Protein AF-A0A3R8S3R2-F1 (afdb_monomer_lite)

Organism: NCBI:txid940136

Radius of gyration: 16.94 Å; chains: 1; bounding box: 56×28×41 Å

Structure (mmCIF, N/CA/C/O backbone):
data_AF-A0A3R8S3R2-F1
#
_entry.id   AF-A0A3R8S3R2-F1
#
loop_
_atom_site.group_PDB
_atom_site.id
_atom_site.type_symbol
_atom_site.label_atom_id
_atom_site.label_alt_id
_atom_site.label_comp_id
_atom_site.label_asym_id
_atom_site.label_entity_id
_atom_site.label_seq_id
_atom_site.pdbx_PDB_ins_code
_atom_site.Cartn_x
_atom_site.Cartn_y
_atom_site.Cartn_z
_atom_site.occupancy
_atom_site.B_iso_or_equiv
_atom_site.auth_seq_id
_atom_site.auth_comp_id
_atom_site.auth_asym_id
_atom_site.auth_atom_id
_atom_site.pdbx_PDB_model_num
ATOM 1 N N . MET A 1 1 ? 36.656 -16.051 -21.877 1.00 55.03 1 MET A N 1
ATOM 2 C CA . MET A 1 1 ? 35.797 -15.821 -20.695 1.00 55.03 1 MET A CA 1
ATOM 3 C C . MET A 1 1 ? 34.402 -15.513 -21.205 1.00 55.03 1 MET A C 1
ATOM 5 O O . MET A 1 1 ? 34.256 -14.566 -21.962 1.00 55.03 1 MET A O 1
ATOM 9 N N . VAL A 1 2 ? 33.413 -16.350 -20.889 1.00 58.91 2 VAL A N 1
ATOM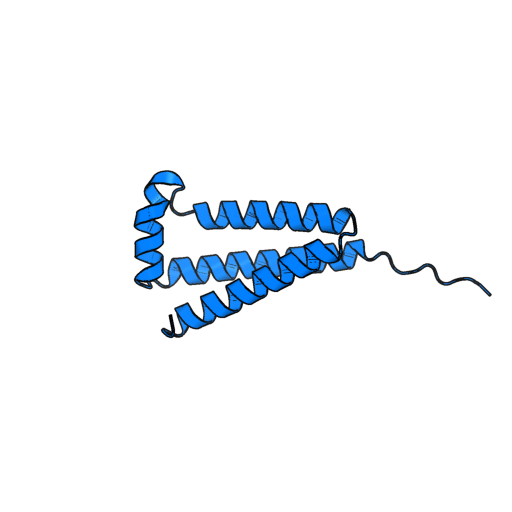 10 C CA . VAL A 1 2 ? 32.004 -16.060 -21.199 1.00 58.91 2 VAL A CA 1
ATOM 11 C C . VAL A 1 2 ? 31.536 -15.026 -20.179 1.00 58.91 2 VAL A C 1
ATOM 13 O O . VAL A 1 2 ? 31.595 -15.292 -18.982 1.00 58.91 2 VAL A O 1
ATOM 16 N N . SER A 1 3 ? 31.150 -13.835 -20.639 1.00 65.31 3 SER A N 1
ATOM 17 C CA . SER A 1 3 ? 30.537 -12.813 -19.787 1.00 65.31 3 SER A CA 1
ATOM 18 C C . SER A 1 3 ? 29.210 -13.361 -19.270 1.00 65.31 3 SER A C 1
ATOM 20 O O . SER A 1 3 ? 28.338 -13.694 -20.075 1.00 65.31 3 SER A O 1
ATOM 22 N N . ALA A 1 4 ? 29.057 -13.495 -17.951 1.00 71.88 4 ALA A N 1
ATOM 23 C CA . ALA A 1 4 ? 27.761 -13.809 -17.365 1.00 71.88 4 ALA A CA 1
ATOM 24 C C . ALA A 1 4 ? 26.788 -12.684 -17.745 1.00 71.88 4 ALA A C 1
ATOM 26 O O . ALA A 1 4 ? 27.107 -11.508 -17.583 1.00 71.88 4 ALA A O 1
ATOM 27 N N . LYS A 1 5 ? 25.641 -13.041 -18.327 1.00 76.31 5 LYS A N 1
ATOM 28 C CA . LYS A 1 5 ? 24.560 -12.089 -18.580 1.00 76.31 5 LYS A CA 1
ATOM 29 C C . LYS A 1 5 ? 24.019 -11.657 -17.220 1.00 76.31 5 LYS A C 1
ATOM 31 O O . LYS A 1 5 ? 23.610 -12.527 -16.450 1.00 76.31 5 LYS A O 1
ATOM 36 N N . ASP A 1 6 ? 24.023 -10.357 -16.937 1.00 78.56 6 ASP A N 1
ATOM 37 C CA . ASP A 1 6 ? 23.422 -9.842 -15.710 1.00 78.56 6 ASP A CA 1
ATOM 38 C C . ASP A 1 6 ? 21.957 -10.309 -15.612 1.00 78.56 6 ASP A C 1
ATOM 40 O O . ASP A 1 6 ? 21.239 -10.303 -16.624 1.00 78.56 6 ASP A O 1
ATOM 44 N N . PRO A 1 7 ? 21.512 -10.779 -14.433 1.00 80.38 7 PRO A N 1
ATOM 45 C CA . PRO A 1 7 ? 20.141 -11.224 -14.253 1.00 80.38 7 PRO A CA 1
ATOM 46 C C . PRO A 1 7 ? 19.180 -10.050 -14.468 1.00 80.38 7 PRO A C 1
ATOM 48 O O . PRO A 1 7 ? 19.375 -8.966 -13.924 1.00 80.38 7 PRO A O 1
ATOM 51 N N . ASP A 1 8 ? 18.130 -10.285 -15.257 1.00 89.12 8 ASP A N 1
ATOM 52 C CA . ASP A 1 8 ? 17.068 -9.306 -15.493 1.00 89.12 8 ASP A CA 1
ATOM 53 C C . ASP A 1 8 ? 16.378 -8.972 -14.154 1.00 89.12 8 ASP A C 1
ATOM 55 O O . ASP A 1 8 ? 15.866 -9.888 -13.500 1.00 89.12 8 ASP A O 1
ATOM 59 N N . PRO A 1 9 ? 16.357 -7.700 -13.710 1.00 91.50 9 PRO A N 1
ATOM 60 C CA . PRO A 1 9 ? 15.737 -7.323 -12.446 1.00 91.50 9 PRO A CA 1
ATOM 61 C C . PRO A 1 9 ? 14.203 -7.335 -12.498 1.00 91.50 9 PRO A C 1
ATOM 63 O O . PRO A 1 9 ? 13.571 -7.398 -11.439 1.00 91.50 9 PRO A O 1
ATOM 66 N N . LYS A 1 10 ? 13.573 -7.307 -13.684 1.00 94.19 10 LYS A N 1
ATOM 67 C CA . LYS A 1 10 ? 12.106 -7.209 -13.827 1.00 94.19 10 LYS A CA 1
ATOM 68 C C . LYS A 1 10 ? 11.338 -8.265 -13.040 1.00 94.19 10 LYS A C 1
ATOM 70 O O . LYS A 1 10 ? 10.434 -7.872 -12.303 1.00 94.19 10 LYS A O 1
ATOM 75 N N . PRO A 1 11 ? 11.648 -9.576 -13.129 1.00 95.31 11 PRO A N 1
ATOM 76 C CA . PRO A 1 11 ? 10.866 -10.595 -12.433 1.00 95.31 11 PRO A CA 1
ATOM 77 C C . PRO A 1 11 ? 10.905 -10.396 -10.919 1.00 95.31 11 PRO A C 1
ATOM 79 O O . PRO A 1 11 ? 9.885 -10.546 -10.248 1.00 95.31 11 PRO A O 1
ATOM 82 N N . MET A 1 12 ? 12.064 -10.000 -10.384 1.00 95.50 12 MET A N 1
ATOM 83 C CA . MET A 1 12 ? 12.228 -9.702 -8.965 1.00 95.50 12 MET A CA 1
ATOM 84 C C . MET A 1 12 ? 11.417 -8.466 -8.564 1.00 95.50 12 MET A C 1
ATOM 86 O O . MET A 1 12 ? 10.640 -8.541 -7.614 1.00 95.50 12 MET A O 1
ATOM 90 N N . LEU A 1 13 ? 11.549 -7.354 -9.296 1.00 96.50 13 LEU A N 1
ATOM 91 C CA . LEU A 1 13 ? 10.825 -6.114 -8.994 1.00 96.50 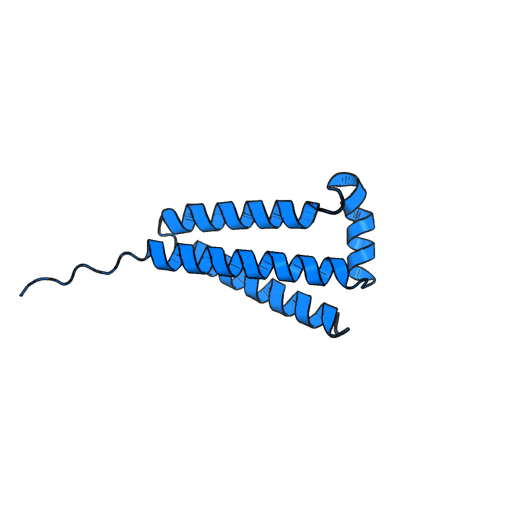13 LEU A CA 1
ATOM 92 C C . LEU A 1 13 ? 9.305 -6.308 -9.065 1.00 96.50 13 LEU A C 1
ATOM 94 O O . LEU A 1 13 ? 8.591 -5.869 -8.165 1.00 96.50 13 LEU A O 1
ATOM 98 N N . LEU A 1 14 ? 8.817 -7.019 -10.085 1.00 97.38 14 LEU A N 1
ATOM 99 C CA . LEU A 1 14 ? 7.400 -7.354 -10.242 1.00 97.38 14 LEU A CA 1
ATOM 100 C C . LEU A 1 14 ? 6.900 -8.247 -9.105 1.00 97.38 14 LEU A C 1
ATOM 102 O O . LEU A 1 14 ? 5.848 -7.978 -8.532 1.00 97.38 14 LEU A O 1
ATOM 106 N N . THR A 1 15 ? 7.662 -9.283 -8.742 1.00 97.56 15 THR A N 1
ATOM 107 C CA . THR A 1 15 ? 7.290 -10.183 -7.640 1.00 97.56 15 THR A CA 1
ATOM 108 C C . THR A 1 15 ? 7.204 -9.421 -6.322 1.00 97.56 15 THR A C 1
ATOM 110 O O . THR A 1 15 ? 6.228 -9.564 -5.589 1.00 97.56 15 THR A O 1
ATOM 113 N N . ILE A 1 16 ? 8.192 -8.569 -6.036 1.00 97.00 16 ILE A N 1
ATOM 114 C CA . ILE A 1 16 ? 8.217 -7.751 -4.820 1.00 97.00 16 ILE A CA 1
ATOM 115 C C . ILE A 1 16 ? 7.029 -6.786 -4.800 1.00 97.00 16 ILE A C 1
ATOM 117 O O . ILE A 1 16 ? 6.285 -6.775 -3.822 1.00 97.00 16 ILE A O 1
ATOM 121 N N . CYS A 1 17 ? 6.805 -6.018 -5.872 1.00 97.94 17 CYS A N 1
ATOM 122 C CA . CYS A 1 17 ? 5.691 -5.070 -5.935 1.00 97.94 17 CYS A CA 1
ATOM 123 C C . CYS A 1 17 ? 4.339 -5.775 -5.780 1.00 97.94 17 CYS A C 1
ATOM 125 O O . CYS A 1 17 ? 3.485 -5.297 -5.038 1.00 97.94 17 CYS A O 1
ATOM 127 N N . PHE A 1 18 ? 4.156 -6.938 -6.407 1.00 98.38 18 PHE A N 1
ATOM 128 C CA . PHE A 1 18 ? 2.930 -7.719 -6.272 1.00 98.38 18 PHE A CA 1
ATOM 129 C C . PHE A 1 18 ? 2.684 -8.172 -4.828 1.00 98.38 18 PHE A C 1
ATOM 131 O O . PHE A 1 18 ? 1.593 -7.964 -4.299 1.00 98.38 18 PHE A O 1
ATOM 138 N N . LEU A 1 19 ? 3.694 -8.749 -4.166 1.00 98.56 19 LEU A N 1
ATOM 139 C CA . LEU A 1 19 ? 3.573 -9.205 -2.777 1.00 98.56 19 LEU A CA 1
ATOM 140 C C . LEU A 1 19 ? 3.319 -8.045 -1.807 1.00 98.56 19 LEU A C 1
ATOM 142 O O . LEU A 1 19 ? 2.485 -8.172 -0.910 1.00 98.56 19 LEU A O 1
ATOM 146 N N . LEU A 1 20 ? 3.993 -6.910 -2.010 1.00 98.44 20 LEU A N 1
ATOM 147 C CA . LEU A 1 20 ? 3.745 -5.687 -1.247 1.00 98.44 20 LEU A CA 1
ATOM 148 C C . LEU A 1 20 ? 2.316 -5.185 -1.448 1.00 98.44 20 LEU A C 1
ATOM 150 O O . LEU A 1 20 ? 1.649 -4.860 -0.471 1.00 98.44 20 LEU A O 1
ATOM 154 N N . GLY A 1 21 ? 1.816 -5.214 -2.684 1.00 98.12 21 GLY A N 1
ATOM 155 C CA . GLY A 1 21 ? 0.428 -4.892 -2.993 1.00 98.12 21 GLY A CA 1
ATOM 156 C C . GLY A 1 21 ? -0.547 -5.776 -2.229 1.00 98.12 21 GLY A C 1
ATOM 157 O O . GLY A 1 21 ? -1.407 -5.259 -1.520 1.00 98.12 21 GLY A O 1
ATOM 158 N N . VAL A 1 22 ? -0.379 -7.103 -2.294 1.00 98.31 22 VAL A N 1
ATOM 159 C CA . VAL A 1 22 ? -1.202 -8.054 -1.524 1.00 98.31 22 VAL A CA 1
ATOM 160 C C . VAL A 1 22 ? -1.189 -7.698 -0.039 1.00 98.31 22 VAL A C 1
ATOM 162 O O . VAL A 1 22 ? -2.254 -7.579 0.567 1.00 98.31 22 VAL A O 1
ATOM 165 N N . ALA A 1 23 ? -0.009 -7.470 0.541 1.00 97.88 23 ALA A N 1
ATOM 166 C CA . ALA A 1 23 ? 0.114 -7.066 1.937 1.00 97.88 23 ALA A CA 1
ATOM 167 C C . ALA A 1 23 ? -0.643 -5.756 2.224 1.00 97.88 23 ALA A C 1
ATOM 169 O O . ALA A 1 23 ? -1.359 -5.677 3.221 1.00 97.88 23 ALA A O 1
ATOM 170 N N . ASN A 1 24 ? -0.561 -4.762 1.337 1.00 97.19 24 ASN A N 1
ATOM 171 C CA . ASN A 1 24 ? -1.260 -3.485 1.483 1.00 97.19 24 ASN A CA 1
ATOM 172 C C . ASN A 1 24 ? -2.784 -3.655 1.460 1.00 97.19 24 ASN A C 1
ATOM 174 O O . ASN A 1 24 ? -3.477 -3.109 2.317 1.00 97.19 24 ASN A O 1
ATOM 178 N N . PHE A 1 25 ? -3.319 -4.489 0.565 1.00 97.38 25 PHE A N 1
ATOM 179 C CA . PHE A 1 25 ? -4.746 -4.829 0.566 1.00 97.38 25 PHE A CA 1
ATOM 180 C C . PHE A 1 25 ? -5.183 -5.472 1.890 1.00 97.38 25 PHE A C 1
ATOM 182 O O . PHE A 1 25 ? -6.229 -5.107 2.433 1.00 97.38 25 PHE A O 1
ATOM 189 N N . TYR A 1 26 ? -4.380 -6.387 2.441 1.00 96.94 26 TYR A N 1
ATOM 190 C CA . TYR A 1 26 ? -4.648 -6.981 3.756 1.00 96.94 26 TYR A CA 1
ATOM 191 C C . TYR A 1 26 ? -4.611 -5.943 4.882 1.00 96.94 26 TYR A C 1
ATOM 193 O O . TYR A 1 26 ? -5.482 -5.962 5.750 1.00 96.94 26 TYR A O 1
ATOM 201 N N . MET A 1 27 ? -3.649 -5.021 4.859 1.00 96.31 27 MET A N 1
ATOM 202 C CA . MET A 1 27 ? -3.531 -3.941 5.842 1.00 96.31 27 MET A CA 1
ATOM 203 C C . MET A 1 27 ? -4.730 -2.992 5.796 1.00 96.31 27 MET A C 1
ATOM 205 O O . MET A 1 27 ? -5.343 -2.725 6.828 1.00 96.31 27 MET A O 1
ATOM 209 N N . HIS A 1 28 ? -5.135 -2.555 4.602 1.00 93.81 28 HIS A N 1
ATOM 210 C CA . HIS A 1 28 ? -6.323 -1.718 4.427 1.00 93.81 28 HIS A CA 1
ATOM 211 C C . HIS A 1 28 ? -7.603 -2.425 4.861 1.00 93.81 28 HIS A C 1
ATOM 213 O O . HIS A 1 28 ? -8.478 -1.788 5.451 1.00 93.81 28 HIS A O 1
ATOM 219 N N . LYS A 1 29 ? -7.700 -3.738 4.630 1.00 94.06 29 LYS A N 1
ATOM 220 C CA . LYS A 1 29 ? -8.801 -4.542 5.157 1.00 94.06 29 LYS A CA 1
ATOM 221 C C . LYS A 1 29 ? -8.797 -4.591 6.676 1.00 94.06 29 LYS A C 1
ATOM 223 O O . LYS A 1 29 ? -9.821 -4.305 7.284 1.00 94.06 29 LYS A O 1
ATOM 228 N N . ALA A 1 30 ? -7.657 -4.890 7.289 1.00 94.31 30 ALA A N 1
ATOM 229 C CA . ALA A 1 30 ? -7.542 -4.932 8.741 1.00 94.31 30 ALA A CA 1
ATOM 230 C C . ALA A 1 30 ? -7.878 -3.572 9.376 1.00 94.31 30 ALA A C 1
ATOM 232 O O . ALA A 1 30 ? -8.601 -3.517 10.367 1.00 94.31 30 ALA A O 1
ATOM 233 N N . ALA A 1 31 ? -7.424 -2.471 8.772 1.00 92.25 31 ALA A N 1
ATOM 234 C CA . ALA A 1 31 ? -7.775 -1.126 9.207 1.00 92.25 31 ALA A CA 1
ATOM 235 C C . ALA A 1 31 ? -9.279 -0.854 9.063 1.00 92.25 31 ALA A C 1
ATOM 237 O O . ALA A 1 31 ? -9.903 -0.367 10.005 1.00 92.25 31 ALA A O 1
ATOM 238 N N . ALA A 1 32 ? -9.883 -1.209 7.925 1.00 90.38 32 ALA A N 1
ATOM 239 C CA . ALA A 1 32 ? -11.317 -1.052 7.705 1.00 90.38 32 ALA A CA 1
ATOM 240 C C . ALA A 1 32 ? -12.151 -1.883 8.693 1.00 90.38 32 ALA A C 1
ATOM 242 O O . ALA A 1 32 ? -13.161 -1.390 9.188 1.00 90.38 32 ALA A O 1
ATOM 243 N N . ASP A 1 33 ? -11.722 -3.095 9.025 1.00 92.00 33 ASP A N 1
ATOM 244 C CA . ASP A 1 33 ? -12.452 -3.990 9.925 1.00 92.00 33 ASP A CA 1
ATOM 245 C C . ASP A 1 33 ? -12.163 -3.699 11.416 1.00 92.00 33 ASP A C 1
ATOM 247 O O . ASP A 1 33 ? -12.825 -4.253 12.290 1.00 92.00 33 ASP A O 1
ATOM 251 N N . SER A 1 34 ? -11.215 -2.802 11.730 1.00 90.75 34 SER A N 1
ATOM 252 C CA . SER A 1 34 ? -10.788 -2.499 13.109 1.00 90.75 34 SER A CA 1
ATOM 253 C C . SER A 1 34 ? -11.844 -1.804 13.977 1.00 90.75 34 SER A C 1
ATOM 255 O O . SER A 1 34 ? -11.759 -1.859 15.202 1.00 90.75 34 SER A O 1
ATOM 257 N N . GLY A 1 35 ? -12.802 -1.096 13.366 1.00 88.06 35 GLY A N 1
ATOM 258 C CA . GLY A 1 35 ? -13.784 -0.268 14.078 1.00 88.06 35 GLY A CA 1
ATOM 259 C C . GLY A 1 35 ? -13.193 0.939 14.824 1.00 88.06 35 GLY A C 1
ATOM 260 O O . GLY A 1 35 ? -13.892 1.556 15.628 1.00 88.06 35 GLY A O 1
ATOM 261 N N . HIS A 1 36 ? -11.922 1.287 14.586 1.00 89.06 36 HIS A N 1
ATOM 262 C CA . HIS A 1 36 ? -11.260 2.388 15.285 1.00 89.06 36 HIS A CA 1
ATOM 263 C C . HIS A 1 36 ? -11.915 3.746 14.950 1.00 89.06 36 HIS A C 1
ATOM 265 O O . HIS A 1 36 ? -12.181 4.004 13.769 1.00 89.06 36 HIS A O 1
ATOM 271 N N . PRO A 1 37 ? -12.115 4.659 15.928 1.00 89.25 37 PRO A N 1
ATOM 272 C CA . PRO A 1 37 ? -12.824 5.925 15.708 1.00 89.25 37 PRO A CA 1
ATOM 273 C C . PRO A 1 37 ? -12.281 6.754 14.538 1.00 89.25 37 PRO A C 1
ATOM 275 O O . PRO A 1 37 ? -13.058 7.245 13.724 1.00 89.25 37 PRO A O 1
ATOM 278 N N . ILE A 1 38 ? -10.951 6.832 14.404 1.00 87.56 38 ILE A N 1
ATOM 279 C CA . ILE A 1 38 ? -10.266 7.555 13.316 1.00 87.56 38 ILE A CA 1
ATOM 280 C C . ILE A 1 38 ? -10.638 6.989 11.934 1.00 87.56 38 ILE A C 1
ATOM 282 O O . ILE A 1 38 ? -10.853 7.738 10.976 1.00 87.56 38 ILE A O 1
ATOM 286 N N . VAL A 1 39 ? -10.744 5.663 11.811 1.00 88.81 39 VAL A N 1
ATOM 287 C CA . VAL A 1 39 ? -11.119 5.018 10.546 1.00 88.81 39 VAL A CA 1
ATOM 288 C C . VAL A 1 39 ? -12.591 5.255 10.243 1.00 88.81 39 VAL A C 1
ATOM 290 O O . VAL A 1 39 ? -12.933 5.575 9.106 1.00 88.81 39 VAL A O 1
ATOM 293 N N . GLU A 1 40 ? -13.463 5.145 11.242 1.00 88.56 40 GLU A N 1
ATOM 294 C CA . GLU A 1 40 ? -14.898 5.380 11.066 1.00 88.56 40 GLU A CA 1
ATOM 295 C C . GLU A 1 40 ? -15.208 6.836 10.700 1.00 88.56 40 GLU A C 1
ATOM 297 O O . GLU A 1 40 ? -16.057 7.095 9.844 1.00 88.56 40 GLU A O 1
ATOM 302 N N . GLU A 1 41 ? -14.487 7.798 11.276 1.00 87.00 41 GLU A N 1
ATOM 303 C CA . GLU A 1 41 ? -14.582 9.207 10.891 1.00 87.00 41 GLU A CA 1
ATOM 304 C C . GLU A 1 41 ? -14.125 9.423 9.443 1.00 87.00 41 GLU A C 1
ATOM 306 O O . GLU A 1 41 ? -14.842 10.040 8.650 1.00 87.00 41 GLU A O 1
ATOM 311 N N . THR A 1 42 ? -12.997 8.821 9.055 1.00 84.38 42 THR A N 1
ATOM 312 C CA . THR A 1 42 ? -12.492 8.874 7.674 1.00 84.38 42 THR A CA 1
ATOM 313 C C . THR A 1 42 ? -13.490 8.259 6.690 1.00 84.38 42 THR A C 1
ATOM 315 O O . THR A 1 42 ? -13.793 8.860 5.657 1.00 84.38 42 THR A O 1
ATOM 318 N N . LYS A 1 43 ? -14.077 7.099 7.018 1.00 85.12 43 LYS A N 1
ATOM 319 C CA . LYS A 1 43 ? -15.137 6.463 6.220 1.00 85.12 43 LYS A CA 1
ATOM 320 C C . LYS A 1 43 ? -16.373 7.345 6.104 1.00 85.12 43 LYS A C 1
ATOM 322 O O . LYS A 1 43 ? -16.982 7.375 5.043 1.00 85.12 43 LYS A O 1
ATOM 327 N N . ARG A 1 44 ? -16.763 8.079 7.148 1.00 83.00 44 ARG A N 1
ATOM 328 C CA . ARG A 1 44 ? -17.906 9.007 7.078 1.00 83.00 44 ARG A CA 1
ATOM 329 C C . ARG A 1 44 ? -17.605 10.219 6.200 1.00 83.00 44 ARG A C 1
ATOM 331 O O . ARG A 1 44 ? -18.448 10.592 5.384 1.00 83.00 44 ARG A O 1
ATOM 338 N N . ALA A 1 45 ? -16.415 10.803 6.339 1.00 80.69 45 ALA A N 1
ATOM 339 C CA . ALA A 1 45 ? -15.994 11.974 5.575 1.00 80.69 45 ALA A CA 1
ATOM 340 C C . ALA A 1 45 ? -15.822 11.653 4.081 1.00 80.69 45 ALA A C 1
ATOM 342 O O . ALA A 1 45 ? -16.388 12.326 3.215 1.00 80.69 45 ALA A O 1
ATOM 343 N N . PHE A 1 46 ? -15.088 10.584 3.768 1.00 77.81 46 PHE A N 1
ATOM 344 C CA . PHE A 1 46 ? -14.775 10.208 2.389 1.00 77.81 46 PHE A CA 1
ATOM 345 C C . PHE A 1 46 ? -15.796 9.253 1.766 1.00 77.81 46 PHE A C 1
ATOM 347 O O . PHE A 1 46 ? -16.039 9.324 0.563 1.00 77.81 46 PHE A O 1
ATOM 354 N N . GLY A 1 47 ? -16.474 8.410 2.546 1.00 71.50 47 GLY A N 1
ATOM 355 C CA . GLY A 1 47 ? -17.412 7.406 2.028 1.00 71.50 47 GLY A CA 1
ATOM 356 C C . GLY A 1 47 ? -18.597 7.987 1.258 1.00 71.50 47 GLY A C 1
ATOM 357 O O . GLY A 1 47 ? -19.107 7.320 0.362 1.00 71.50 47 GLY A O 1
ATOM 358 N N . ARG A 1 48 ? -18.981 9.251 1.509 1.00 74.31 48 ARG A N 1
ATOM 359 C CA . ARG A 1 48 ? -19.984 9.964 0.689 1.00 74.31 48 ARG A CA 1
ATOM 360 C C . ARG A 1 48 ? -19.553 10.176 -0.765 1.00 74.31 48 ARG A C 1
ATOM 362 O O . ARG A 1 48 ? -20.423 10.311 -1.616 1.00 74.31 48 ARG A O 1
ATOM 369 N N . HIS A 1 49 ? -18.251 10.220 -1.042 1.00 78.00 49 HIS A N 1
ATOM 370 C CA . HIS A 1 49 ? -17.708 10.525 -2.368 1.00 78.00 49 HIS A CA 1
ATOM 371 C C . HIS A 1 49 ? -17.177 9.282 -3.088 1.00 78.00 49 HIS A C 1
ATOM 373 O O . HIS A 1 49 ? -17.308 9.189 -4.304 1.00 78.00 49 HIS A O 1
ATOM 379 N N . ILE A 1 50 ? -16.588 8.333 -2.351 1.00 73.94 50 ILE A N 1
ATOM 380 C CA . ILE A 1 50 ? -15.840 7.202 -2.934 1.00 73.94 50 ILE A CA 1
ATOM 381 C C . ILE A 1 50 ? -16.373 5.819 -2.520 1.00 73.94 50 ILE A C 1
ATOM 383 O O . ILE A 1 50 ? -15.873 4.796 -2.987 1.00 73.94 50 ILE A O 1
ATOM 387 N N . GLY A 1 51 ? -17.399 5.767 -1.664 1.00 78.69 51 GLY A N 1
ATOM 388 C CA . GLY A 1 51 ? -17.971 4.520 -1.155 1.00 78.69 51 GLY A CA 1
ATOM 389 C C . GLY A 1 51 ? -17.056 3.762 -0.177 1.00 78.69 51 GLY A C 1
ATOM 390 O O . GLY A 1 51 ? -15.923 4.174 0.082 1.00 78.69 51 GLY A O 1
ATOM 391 N N . PRO A 1 52 ? -17.528 2.631 0.384 1.00 75.81 52 PRO A N 1
ATOM 392 C CA . PRO A 1 52 ? -16.794 1.869 1.401 1.00 75.81 52 PRO A CA 1
ATOM 393 C C . PRO A 1 52 ? -15.518 1.198 0.869 1.00 75.81 52 PRO A C 1
ATOM 395 O O . PRO A 1 52 ? -14.685 0.765 1.659 1.00 75.81 52 PRO A O 1
ATOM 398 N N . TYR A 1 53 ? -15.356 1.120 -0.457 1.00 83.00 53 TYR A N 1
ATOM 399 C CA . TYR A 1 53 ? -14.228 0.458 -1.112 1.00 83.00 53 TYR A CA 1
ATOM 400 C C . TYR A 1 53 ? -13.210 1.426 -1.735 1.00 83.00 53 TYR A C 1
ATOM 402 O O . TYR A 1 53 ? -12.287 0.981 -2.415 1.00 83.00 53 TYR A O 1
ATOM 410 N N . GLY A 1 54 ? -13.353 2.738 -1.515 1.00 87.00 54 GLY A N 1
ATOM 411 C CA . GLY A 1 54 ? -12.494 3.749 -2.141 1.00 87.00 54 GLY A CA 1
ATOM 412 C C . GLY A 1 54 ? -11.002 3.566 -1.850 1.00 87.00 54 GLY A C 1
ATOM 413 O O . GLY A 1 54 ? -10.181 3.717 -2.751 1.00 87.00 54 GLY A O 1
ATOM 414 N N . SER A 1 55 ? -10.646 3.164 -0.626 1.00 87.88 55 SER A N 1
ATOM 415 C CA . SER A 1 55 ? -9.256 2.864 -0.258 1.00 87.88 55 SER A CA 1
ATOM 416 C C . SER A 1 55 ? -8.664 1.741 -1.110 1.00 87.88 55 SER A C 1
ATOM 418 O O . SER A 1 55 ? -7.551 1.873 -1.601 1.00 87.88 55 SER A O 1
ATOM 420 N N . TYR A 1 56 ? -9.424 0.677 -1.376 1.00 91.94 56 TYR A N 1
ATOM 421 C CA . TYR A 1 56 ? -8.967 -0.427 -2.223 1.00 91.94 56 TYR A CA 1
ATOM 422 C C . TYR A 1 56 ? -8.773 -0.014 -3.683 1.00 91.94 56 TYR A C 1
ATOM 424 O O . TYR A 1 56 ? -7.871 -0.520 -4.345 1.00 91.94 56 TYR A O 1
ATOM 432 N N . ALA A 1 57 ? -9.598 0.904 -4.195 1.00 93.25 57 ALA A N 1
ATOM 433 C CA . ALA A 1 57 ? -9.422 1.433 -5.546 1.00 93.25 57 ALA A CA 1
ATOM 434 C C . ALA A 1 57 ? -8.126 2.250 -5.664 1.00 93.25 57 ALA A C 1
ATOM 436 O O . ALA A 1 57 ? -7.406 2.121 -6.655 1.00 93.25 57 ALA A O 1
ATOM 437 N N . ILE A 1 58 ? -7.805 3.045 -4.638 1.00 92.44 58 ILE A N 1
ATOM 438 C CA . ILE A 1 58 ? -6.540 3.786 -4.557 1.00 92.44 58 ILE A CA 1
ATOM 439 C C . ILE A 1 58 ? -5.362 2.810 -4.484 1.00 92.44 58 ILE A C 1
ATOM 441 O O . ILE A 1 58 ? -4.428 2.941 -5.275 1.00 92.44 58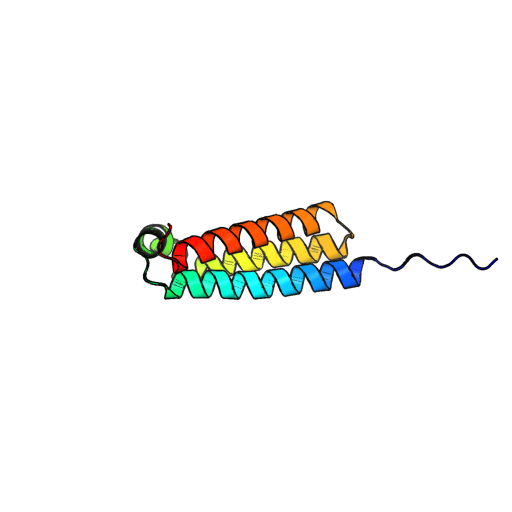 ILE A O 1
ATOM 445 N N . GLU A 1 59 ? -5.433 1.788 -3.626 1.00 95.25 59 GLU A N 1
ATOM 446 C CA . GLU A 1 59 ? -4.382 0.765 -3.538 1.00 95.25 59 GLU A CA 1
ATOM 447 C C . GLU A 1 59 ? -4.156 0.037 -4.859 1.00 95.25 59 GLU A C 1
ATOM 449 O O . GLU A 1 59 ? -3.015 -0.192 -5.263 1.00 95.25 59 GLU A O 1
ATOM 454 N N . LEU A 1 60 ? -5.235 -0.283 -5.575 1.00 96.75 60 LEU A N 1
ATOM 455 C CA . LEU A 1 60 ? -5.133 -0.912 -6.885 1.00 96.75 60 LEU A CA 1
ATOM 456 C C . LEU A 1 60 ? -4.434 0.005 -7.890 1.00 96.75 60 LEU A C 1
ATOM 458 O O . LEU A 1 60 ? -3.560 -0.452 -8.623 1.00 96.75 60 LEU A O 1
ATOM 462 N N . ALA A 1 61 ? -4.789 1.291 -7.921 1.00 97.12 61 ALA A N 1
ATOM 463 C CA . ALA A 1 61 ? -4.166 2.260 -8.817 1.00 97.12 61 ALA A CA 1
ATOM 464 C C . ALA A 1 61 ? -2.665 2.425 -8.524 1.00 97.12 61 ALA A C 1
ATOM 466 O O . ALA A 1 61 ? -1.853 2.435 -9.453 1.00 97.12 61 ALA A O 1
ATOM 467 N N . LEU A 1 62 ? -2.289 2.490 -7.243 1.00 97.25 62 LEU A N 1
ATOM 468 C CA . LEU A 1 62 ? -0.889 2.553 -6.822 1.00 97.25 62 LEU A CA 1
ATOM 469 C C . LEU A 1 62 ? -0.124 1.282 -7.210 1.00 97.25 62 LEU A C 1
ATOM 471 O O . LEU A 1 62 ? 0.972 1.383 -7.761 1.00 97.25 62 LEU A O 1
ATOM 475 N N . LEU A 1 63 ? -0.712 0.098 -7.001 1.00 98.00 63 LEU A N 1
ATOM 476 C CA . LEU A 1 63 ? -0.102 -1.172 -7.397 1.00 98.00 63 LEU A CA 1
ATOM 477 C C . LEU A 1 63 ? 0.081 -1.269 -8.915 1.00 98.00 63 LEU A C 1
ATOM 479 O O . LEU A 1 63 ? 1.143 -1.680 -9.376 1.00 98.00 63 LEU A O 1
ATOM 483 N N . ILE A 1 64 ? -0.920 -0.868 -9.703 1.00 98.38 64 ILE A N 1
ATOM 484 C CA . ILE A 1 64 ? -0.816 -0.833 -11.170 1.00 98.38 64 ILE A CA 1
ATOM 485 C C . ILE A 1 64 ? 0.347 0.070 -11.593 1.00 98.38 64 ILE A C 1
ATOM 487 O O . ILE A 1 64 ? 1.167 -0.339 -12.416 1.00 98.38 64 ILE A O 1
ATOM 491 N N . GLY A 1 65 ? 0.454 1.266 -11.008 1.00 97.75 65 GLY A N 1
ATOM 492 C CA . GLY A 1 65 ? 1.559 2.187 -11.277 1.00 97.75 65 GLY A CA 1
ATOM 493 C C . GLY A 1 65 ? 2.924 1.593 -10.918 1.00 97.75 65 GLY A C 1
ATOM 494 O O . GLY A 1 65 ? 3.849 1.639 -11.730 1.00 97.75 65 GLY A O 1
ATOM 495 N N . ALA A 1 66 ? 3.038 0.976 -9.739 1.00 97.56 66 ALA A N 1
ATOM 496 C CA . ALA A 1 66 ? 4.266 0.325 -9.288 1.00 97.56 66 ALA A CA 1
ATOM 497 C C . ALA A 1 66 ? 4.673 -0.833 -10.210 1.00 97.56 66 ALA A C 1
ATOM 499 O O . ALA A 1 66 ? 5.821 -0.898 -10.639 1.00 97.56 66 ALA A O 1
ATOM 500 N N . MET A 1 67 ? 3.732 -1.704 -10.579 1.00 97.94 67 MET A N 1
ATOM 501 C CA . MET A 1 67 ? 3.978 -2.844 -11.469 1.00 97.94 67 MET A CA 1
ATOM 502 C C . MET A 1 67 ? 4.354 -2.399 -12.884 1.00 97.94 67 MET A C 1
ATOM 504 O O . MET A 1 67 ? 5.266 -2.965 -13.488 1.00 97.94 67 MET A O 1
ATOM 508 N N . TRP A 1 68 ? 3.699 -1.361 -13.411 1.00 98.00 68 TRP A N 1
ATOM 509 C CA . TRP A 1 68 ? 4.050 -0.796 -14.713 1.00 98.00 68 TRP A CA 1
ATOM 510 C C . TRP A 1 68 ? 5.487 -0.266 -14.711 1.00 98.00 68 TRP A C 1
ATOM 512 O O . TRP A 1 68 ? 6.275 -0.581 -15.605 1.00 98.00 68 TRP A O 1
ATOM 522 N N . LEU A 1 69 ? 5.860 0.486 -13.678 1.00 96.56 69 LEU A N 1
ATOM 523 C CA . LEU A 1 69 ? 7.188 1.088 -13.587 1.00 96.56 69 LEU A C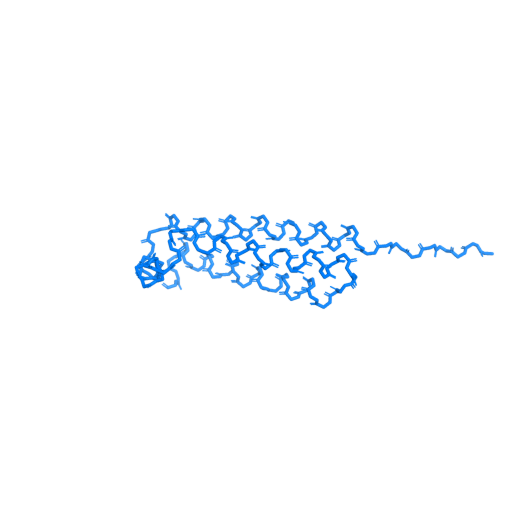A 1
ATOM 524 C C . LEU A 1 69 ? 8.272 0.066 -13.208 1.00 96.56 69 LEU A C 1
ATOM 526 O O . LEU A 1 69 ? 9.400 0.192 -13.676 1.00 96.56 69 LEU A O 1
ATOM 530 N N . ALA A 1 70 ? 7.931 -0.994 -12.474 1.00 95.81 70 ALA A N 1
ATOM 531 C CA . ALA A 1 70 ? 8.792 -2.160 -12.271 1.00 95.81 70 ALA A CA 1
ATOM 532 C C . ALA A 1 70 ? 9.060 -2.909 -13.588 1.00 95.81 70 ALA A C 1
ATOM 534 O O . ALA A 1 70 ? 10.197 -3.295 -13.856 1.00 95.81 70 ALA A O 1
ATOM 535 N N . ASN A 1 71 ? 8.049 -3.054 -14.454 1.00 96.19 71 ASN A N 1
ATOM 536 C CA . ASN A 1 71 ? 8.227 -3.605 -15.802 1.00 96.19 71 ASN A CA 1
ATOM 537 C C . ASN A 1 71 ? 9.117 -2.712 -16.689 1.00 96.19 71 ASN A C 1
ATOM 539 O O . ASN A 1 71 ? 9.804 -3.214 -17.575 1.00 96.19 71 ASN A O 1
ATOM 543 N N . ALA A 1 72 ? 9.136 -1.403 -16.429 1.00 95.12 72 ALA A N 1
ATOM 544 C CA . ALA A 1 72 ? 10.065 -0.448 -17.033 1.00 95.12 72 ALA A CA 1
ATOM 545 C C . ALA A 1 72 ? 11.424 -0.354 -16.298 1.00 95.12 72 ALA A C 1
ATOM 547 O O . ALA A 1 72 ? 12.170 0.593 -16.530 1.00 95.12 72 ALA A O 1
ATOM 548 N N . GLU A 1 73 ? 11.743 -1.310 -15.413 1.00 93.19 73 GLU A N 1
ATOM 549 C CA . GLU A 1 73 ? 13.017 -1.414 -14.668 1.00 93.19 73 GLU A CA 1
ATOM 550 C C . GLU A 1 73 ? 13.295 -0.246 -13.713 1.00 93.19 73 GLU A C 1
ATOM 552 O O . GLU A 1 73 ? 14.429 -0.013 -13.290 1.00 93.19 73 GLU A O 1
ATOM 557 N N . SER A 1 74 ? 12.256 0.487 -13.309 1.00 94.75 74 SER A N 1
ATOM 558 C CA . SER A 1 74 ? 12.405 1.588 -12.363 1.00 94.75 74 SER A CA 1
ATOM 559 C C . SER A 1 74 ? 12.582 1.074 -10.933 1.00 94.75 74 SER A C 1
ATOM 561 O O . SER A 1 74 ? 11.619 0.844 -10.189 1.00 94.75 74 SER A O 1
ATOM 563 N N . LEU A 1 75 ? 13.842 0.944 -10.512 1.00 92.94 75 LEU A N 1
ATOM 564 C CA . LEU A 1 75 ? 14.188 0.613 -9.128 1.00 92.94 75 LEU A CA 1
ATOM 565 C C . LEU A 1 75 ? 13.671 1.676 -8.146 1.00 92.94 75 LEU A C 1
ATOM 567 O O . LEU A 1 75 ? 13.146 1.335 -7.090 1.00 92.94 75 LEU A O 1
ATOM 571 N N . ALA A 1 76 ? 13.772 2.959 -8.507 1.00 94.50 76 ALA A N 1
ATOM 572 C CA . ALA A 1 76 ? 13.356 4.066 -7.647 1.00 94.50 76 ALA A CA 1
ATOM 573 C C . ALA A 1 76 ? 11.867 3.986 -7.276 1.00 94.50 76 ALA A C 1
ATOM 575 O O . ALA A 1 76 ? 11.513 4.135 -6.109 1.00 94.50 76 ALA A O 1
ATOM 576 N N . VAL A 1 77 ? 10.999 3.693 -8.248 1.00 93.19 77 VAL A N 1
ATOM 577 C CA . VAL A 1 77 ? 9.555 3.567 -8.002 1.00 93.19 77 VAL A CA 1
ATOM 578 C C . VAL A 1 77 ? 9.242 2.309 -7.199 1.00 93.19 77 VAL A C 1
ATOM 580 O O . VAL A 1 77 ? 8.415 2.354 -6.293 1.00 93.19 77 VAL A O 1
ATOM 583 N N . SER A 1 78 ? 9.940 1.208 -7.478 1.00 93.00 78 SER A N 1
ATOM 584 C CA . SER A 1 78 ? 9.782 -0.036 -6.717 1.00 93.00 78 SER A CA 1
ATOM 585 C C . SER A 1 78 ? 10.139 0.166 -5.236 1.00 93.00 78 SER A C 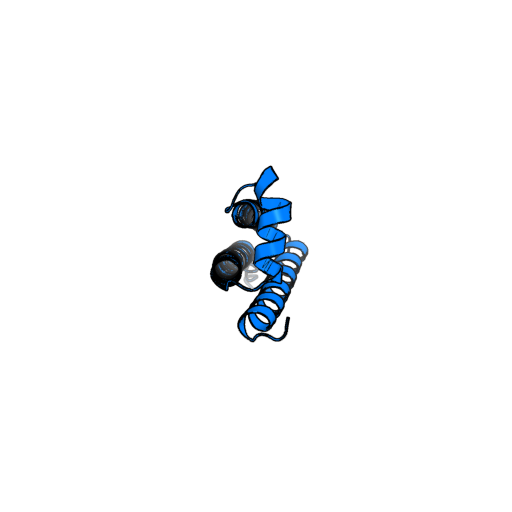1
ATOM 587 O O . SER A 1 78 ? 9.418 -0.288 -4.349 1.00 93.00 78 SER A O 1
ATOM 589 N N . LEU A 1 79 ? 11.212 0.916 -4.952 1.00 95.19 79 LEU A N 1
ATOM 590 C CA . LEU A 1 79 ? 11.608 1.286 -3.589 1.00 95.19 79 LEU A CA 1
ATOM 591 C C . LEU A 1 79 ? 10.633 2.271 -2.940 1.00 95.19 79 LEU A C 1
ATOM 593 O O . LEU A 1 79 ? 10.326 2.127 -1.759 1.00 95.19 79 LEU A O 1
ATOM 597 N N . LEU A 1 80 ? 10.118 3.243 -3.697 1.00 97.19 80 LEU A N 1
ATOM 598 C CA . LEU A 1 80 ? 9.089 4.157 -3.205 1.00 97.19 80 LEU A CA 1
ATOM 599 C C . LEU A 1 80 ? 7.830 3.390 -2.788 1.00 97.19 80 LEU A C 1
ATOM 601 O O . LEU A 1 80 ? 7.288 3.640 -1.714 1.00 97.19 80 LEU A O 1
ATOM 605 N N . TYR A 1 81 ? 7.401 2.419 -3.596 1.00 97.62 81 TYR A N 1
ATOM 606 C CA . TYR A 1 81 ? 6.257 1.571 -3.274 1.00 97.62 81 TYR A CA 1
ATOM 607 C C . TYR A 1 81 ? 6.521 0.674 -2.054 1.00 97.62 81 TYR A C 1
ATOM 609 O O . TYR A 1 81 ? 5.642 0.496 -1.208 1.00 97.62 81 TYR A O 1
ATOM 617 N N . ALA A 1 82 ? 7.750 0.173 -1.895 1.00 96.69 82 ALA A N 1
ATOM 618 C CA . ALA A 1 82 ? 8.163 -0.553 -0.694 1.00 96.69 82 ALA A CA 1
ATOM 619 C C . ALA A 1 82 ? 8.124 0.321 0.567 1.00 96.69 82 ALA A C 1
ATOM 621 O O . ALA A 1 82 ? 7.570 -0.098 1.584 1.00 96.69 82 ALA A O 1
ATOM 622 N N . ALA A 1 83 ? 8.649 1.546 0.501 1.00 97.94 83 ALA A N 1
ATOM 623 C CA . ALA A 1 83 ? 8.600 2.498 1.609 1.00 97.94 83 ALA A CA 1
ATOM 624 C C . ALA A 1 83 ? 7.155 2.873 1.966 1.00 97.94 83 ALA A C 1
ATOM 626 O O . ALA A 1 83 ? 6.785 2.865 3.138 1.00 97.94 83 ALA A O 1
ATOM 627 N N . TYR A 1 84 ? 6.326 3.131 0.954 1.00 97.38 84 TYR A N 1
ATOM 628 C CA . TYR A 1 84 ? 4.895 3.372 1.115 1.00 97.38 84 TYR A CA 1
ATOM 629 C C . TYR A 1 84 ? 4.198 2.216 1.851 1.00 97.38 84 TYR A C 1
ATOM 631 O O . TYR A 1 84 ? 3.522 2.433 2.856 1.00 97.38 84 TYR A O 1
ATOM 639 N N . THR A 1 85 ? 4.442 0.978 1.416 1.00 97.19 85 THR A N 1
ATOM 640 C CA . THR A 1 85 ? 3.875 -0.224 2.048 1.00 97.19 85 THR A CA 1
ATOM 641 C C . THR A 1 85 ? 4.354 -0.386 3.495 1.00 97.19 85 THR A C 1
ATOM 643 O O . THR A 1 85 ? 3.573 -0.739 4.376 1.00 97.19 85 THR A O 1
ATOM 646 N N . ALA A 1 86 ? 5.627 -0.089 3.782 1.00 97.81 86 ALA A N 1
ATOM 647 C CA . ALA A 1 86 ? 6.162 -0.139 5.143 1.00 97.81 86 ALA A CA 1
ATOM 648 C C . ALA A 1 86 ? 5.491 0.889 6.068 1.00 97.81 86 ALA A C 1
ATOM 650 O O . ALA A 1 86 ? 5.147 0.561 7.205 1.00 97.81 86 ALA A O 1
ATOM 651 N N . ILE A 1 87 ? 5.253 2.110 5.576 1.00 97.50 87 ILE A N 1
ATOM 652 C CA . ILE A 1 87 ? 4.519 3.151 6.311 1.00 97.50 87 ILE A CA 1
ATOM 653 C C . ILE A 1 87 ? 3.088 2.689 6.601 1.00 97.50 87 ILE A C 1
ATOM 655 O O . ILE A 1 87 ? 2.646 2.788 7.746 1.00 97.50 87 ILE A O 1
ATOM 659 N N . ASN A 1 88 ? 2.391 2.122 5.613 1.00 96.44 88 ASN A N 1
ATOM 660 C CA . ASN A 1 88 ? 1.053 1.557 5.814 1.00 96.44 88 ASN A CA 1
ATOM 661 C C . ASN A 1 88 ? 1.060 0.421 6.848 1.00 96.44 88 ASN A C 1
ATOM 663 O O . ASN A 1 88 ? 0.136 0.324 7.659 1.00 96.44 88 ASN A O 1
ATOM 667 N N . GLY A 1 89 ? 2.118 -0.393 6.881 1.00 96.69 89 GLY A N 1
ATOM 668 C CA . GLY A 1 89 ? 2.320 -1.426 7.898 1.00 96.69 89 GLY A CA 1
ATOM 669 C C . GLY A 1 89 ? 2.453 -0.861 9.302 1.00 96.69 89 GLY A C 1
ATOM 670 O O . GLY A 1 89 ? 1.763 -1.320 10.212 1.00 96.69 89 GLY A O 1
ATOM 671 N N . ILE A 1 90 ? 3.278 0.171 9.475 1.00 97.19 90 ILE A N 1
ATOM 672 C CA . ILE A 1 90 ? 3.438 0.859 10.762 1.00 97.19 90 ILE A CA 1
ATOM 673 C C . ILE A 1 90 ? 2.114 1.500 11.189 1.00 97.19 90 ILE A C 1
ATOM 675 O O . ILE A 1 90 ? 1.683 1.300 12.323 1.00 97.19 90 ILE A O 1
ATOM 679 N N . ALA A 1 91 ? 1.442 2.216 10.285 1.00 93.88 91 ALA A N 1
ATOM 680 C CA . ALA A 1 91 ? 0.167 2.870 10.567 1.00 93.88 91 ALA A CA 1
ATOM 681 C C . ALA A 1 91 ? -0.912 1.856 10.975 1.00 93.88 91 ALA A C 1
ATOM 683 O O . ALA A 1 91 ? -1.581 2.031 11.993 1.00 93.88 91 ALA A O 1
ATOM 684 N N . THR A 1 92 ? -1.030 0.754 10.232 1.00 95.06 92 THR A N 1
ATOM 685 C CA . THR A 1 92 ? -1.972 -0.330 10.541 1.00 95.06 92 THR A CA 1
ATOM 686 C C . THR A 1 92 ? -1.631 -0.986 11.875 1.00 95.06 92 THR A C 1
ATOM 688 O O . THR A 1 92 ? -2.522 -1.223 12.684 1.00 95.06 92 THR A O 1
ATOM 691 N N . TRP A 1 93 ? -0.352 -1.236 12.161 1.00 95.50 93 TRP A N 1
ATOM 692 C CA . TRP A 1 93 ? 0.065 -1.790 13.449 1.00 95.50 93 TRP A CA 1
ATOM 693 C C . TRP A 1 93 ? -0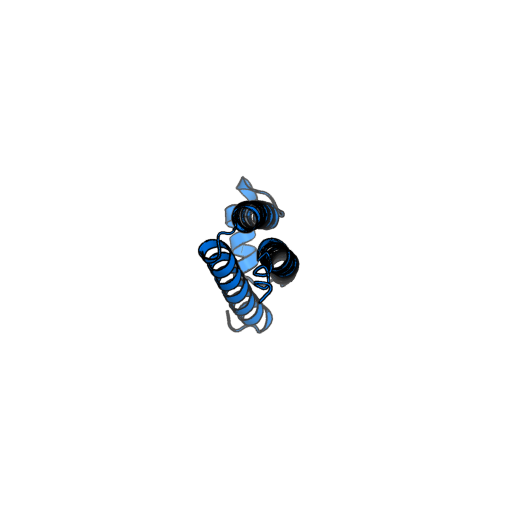.270 -0.861 14.619 1.00 95.50 93 TRP A C 1
ATOM 695 O O . TRP A 1 93 ? -0.796 -1.330 15.631 1.00 95.50 93 TRP A O 1
ATOM 705 N N . MET A 1 94 ? 0.001 0.441 14.492 1.00 95.31 94 MET A N 1
ATOM 706 C CA . MET A 1 94 ? -0.345 1.427 15.518 1.00 95.31 94 MET A CA 1
ATOM 707 C C . MET A 1 94 ? -1.851 1.454 15.763 1.00 95.31 94 MET A C 1
ATOM 709 O O . MET A 1 94 ? -2.277 1.399 16.916 1.00 95.31 94 MET A O 1
ATOM 713 N N . LEU A 1 95 ? -2.639 1.455 14.686 1.00 93.81 95 LEU A N 1
ATOM 714 C CA . LEU A 1 95 ? -4.095 1.432 14.737 1.00 93.81 95 LEU A CA 1
ATOM 715 C C . LEU A 1 95 ? -4.621 0.190 15.467 1.00 93.81 95 LEU A C 1
ATOM 717 O O . LEU A 1 95 ? -5.374 0.303 16.430 1.00 93.81 95 LEU A O 1
ATOM 721 N N . LEU A 1 96 ? -4.180 -1.000 15.050 1.00 93.50 96 LEU A N 1
ATOM 722 C CA . LEU A 1 96 ? -4.621 -2.270 15.637 1.00 93.50 96 LEU A CA 1
ATOM 723 C C . LEU A 1 96 ? -4.115 -2.470 17.071 1.00 93.50 96 LEU A C 1
ATOM 725 O O . LEU A 1 96 ? -4.731 -3.192 17.849 1.00 93.50 96 LEU A O 1
ATOM 729 N N . SER A 1 97 ? -3.009 -1.821 17.434 1.00 93.81 97 SER A N 1
ATOM 730 C CA . SER A 1 97 ? -2.461 -1.847 18.793 1.00 93.81 97 SER A CA 1
ATOM 731 C C . SER A 1 97 ? -3.051 -0.764 19.705 1.00 93.81 97 SER A C 1
ATOM 733 O O . SER A 1 97 ? -2.568 -0.611 20.829 1.00 93.81 97 SER A O 1
ATOM 735 N N . ASN A 1 98 ? -4.042 0.005 19.230 1.00 87.00 98 ASN A N 1
ATOM 736 C CA . ASN A 1 98 ? -4.639 1.146 19.933 1.00 87.00 98 ASN A CA 1
ATOM 737 C C . ASN A 1 98 ? -3.587 2.175 20.402 1.00 87.00 98 ASN A C 1
ATOM 739 O O . ASN A 1 98 ? -3.657 2.721 21.504 1.00 87.00 98 ASN A O 1
ATOM 743 N N . LYS A 1 99 ? -2.554 2.363 19.573 1.00 82.50 99 LYS A N 1
ATOM 744 C CA . LYS A 1 99 ? -1.470 3.348 19.729 1.00 82.50 99 LYS A CA 1
ATOM 745 C C . LYS A 1 99 ? -1.644 4.544 18.782 1.00 82.50 99 LYS A C 1
ATOM 747 O O . LYS A 1 99 ? -0.718 5.345 18.667 1.00 82.50 99 LYS A O 1
ATOM 752 N N . ALA A 1 100 ? -2.765 4.593 18.065 1.00 77.25 100 ALA A N 1
ATOM 753 C CA . ALA A 1 100 ? -3.123 5.621 17.096 1.00 77.25 100 ALA A CA 1
ATOM 754 C C . ALA A 1 100 ? -4.189 6.561 17.662 1.00 77.25 100 ALA A C 1
ATOM 756 O O . ALA A 1 100 ? -5.013 6.091 18.478 1.00 77.25 100 ALA A O 1
#

Sequence (100 aa):
MVSAKDPDPKPMLLTICFLLGVANFYMHKAAADSGHPIVEETKRAFGRHIGPYGSYAIELALLIGAMWLANAESLAVSLLYAAYTAINGIATWMLLSNKA

pLDDT: mean 90.72, std 8.95, range [55.03, 98.56]

Foldseek 3Di:
DDPDDPDDCLVVLLVLLVVLLVLLVVLVVLLLPLPFPVNVVVCVVCCVPQNSCNSVVVSVVLSVVSNVVSNVVPPVSSVVSVVVSVVSVVVSVCRNVVVD

Secondary structure (DSSP, 8-state):
-PPPPPPPSHHHHHHHHHHHHHHHHHHHHHHHHT--HHHHHHHHHHHHHH-TTHHHHHHHHHHHHHHHHHHTT-HHHHHHHHHHHHHHHHHHHHHHTT--